Protein AF-A0A8C5KI67-F1 (afdb_monomer)

Mean predicted aligned error: 4.67 Å

Foldseek 3Di:
DVVVVVVDDPQKDWPDWDWDDDPDPQKIKIKTWIWGQDPPRDIDIDIDIDIDGPPD

Organism: Jaculus jaculus (NCBI:txid51337)

InterPro domains:
  IPR043587 Protein phosphatase Slingshot-like [PTHR45864] (1-55)
  IPR043588 Slingshot, N-terminal [PF23040] (1-55)

Nearest PDB structures (foldseek):
  3d2l-assembly1_A  TM=6.025E-01  e=2.323E-01  Exiguobacterium sibiricum 255-15
  3er7-assembly1_A  TM=5.300E-01  e=1.312E+00  Exiguobacterium sibiricum 255-15
  3l1e-assembly1_A-2  TM=5.429E-01  e=1.485E+00  Bos taurus
  3l1f-assembly1_A-2  TM=5.469E-01  e=1.681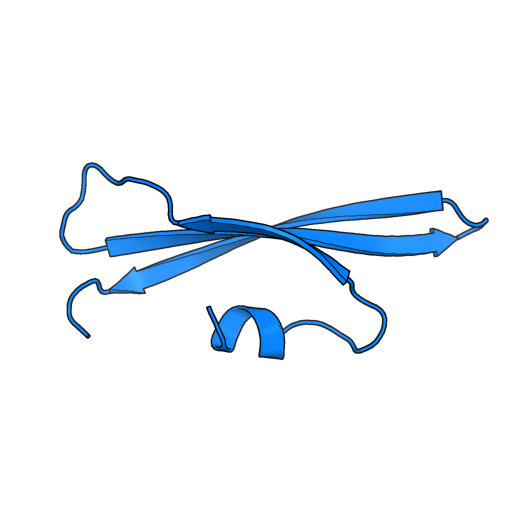E+00  Bos taurus
  7m30-assembly1_D  TM=3.351E-01  e=1.930E-01  Human betaherpesvirus 5

Solvent-accessible surface area (backbone atoms only — not comparable to full-atom values): 3504 Å² total; per-residue (Å²): 111,70,72,65,60,74,72,52,56,94,76,50,42,79,80,45,77,44,76,53,89,58,95,52,80,61,43,40,40,38,41,33,38,35,35,35,78,44,76,92,80,36,80,44,76,48,79,50,76,49,78,39,65,52,84,116

Structure (mmCIF, N/CA/C/O backbone):
data_AF-A0A8C5KI67-F1
#
_entry.id   AF-A0A8C5KI67-F1
#
loop_
_atom_site.group_PDB
_atom_site.id
_atom_site.type_symbol
_atom_site.label_atom_id
_atom_site.label_alt_id
_atom_site.label_comp_id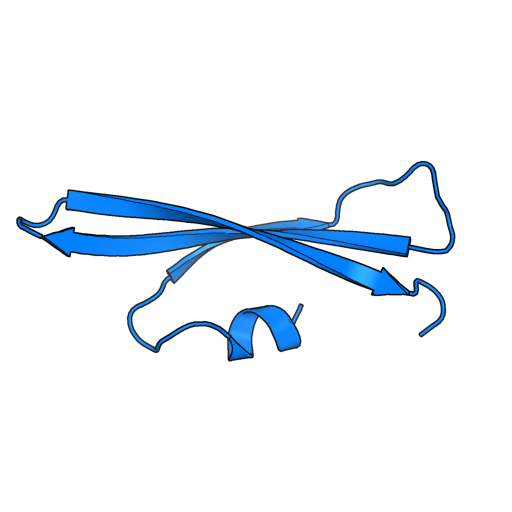
_atom_site.label_asym_id
_atom_site.label_entity_id
_atom_site.label_seq_id
_atom_site.pdbx_PDB_ins_code
_atom_site.Cartn_x
_atom_site.Cartn_y
_atom_site.Cartn_z
_atom_site.occupancy
_atom_site.B_iso_or_equiv
_atom_site.auth_seq_id
_atom_site.auth_comp_id
_atom_site.auth_asym_id
_atom_site.auth_atom_id
_atom_site.pdbx_PDB_model_num
ATOM 1 N N . LEU A 1 1 ? -3.214 -3.793 -9.102 1.00 72.56 1 LEU A N 1
ATOM 2 C CA . LEU A 1 1 ? -4.004 -3.198 -7.991 1.00 72.56 1 LEU A CA 1
ATOM 3 C C . LEU A 1 1 ? -4.874 -4.224 -7.257 1.00 72.56 1 LEU A C 1
ATOM 5 O O . LEU A 1 1 ? -4.760 -4.290 -6.044 1.00 72.56 1 LEU A O 1
ATOM 9 N N . GLN A 1 2 ? -5.681 -5.044 -7.948 1.00 80.94 2 GLN A N 1
ATOM 10 C CA . GLN A 1 2 ? -6.581 -6.032 -7.315 1.00 80.94 2 GLN A CA 1
ATOM 11 C C . GLN A 1 2 ? -5.899 -6.923 -6.262 1.00 80.94 2 GLN A C 1
ATOM 13 O O . GLN A 1 2 ? -6.445 -7.128 -5.185 1.00 80.94 2 GLN A O 1
ATOM 18 N N . VAL A 1 3 ? -4.679 -7.396 -6.538 1.00 84.88 3 VAL A N 1
ATOM 19 C CA . VAL A 1 3 ? -3.892 -8.205 -5.590 1.00 84.88 3 VAL A CA 1
ATOM 20 C C . VAL A 1 3 ? -3.693 -7.487 -4.253 1.00 84.88 3 VAL A C 1
ATOM 22 O O . VAL A 1 3 ? -3.837 -8.110 -3.212 1.00 84.88 3 VAL A O 1
ATOM 25 N N . MET A 1 4 ? -3.425 -6.177 -4.266 1.00 85.62 4 MET A N 1
ATOM 26 C CA . MET A 1 4 ? -3.227 -5.391 -3.042 1.00 85.62 4 MET A CA 1
ATOM 27 C C . MET A 1 4 ? -4.516 -5.276 -2.227 1.00 85.62 4 MET A C 1
ATOM 29 O O . MET A 1 4 ? -4.455 -5.318 -1.008 1.00 85.62 4 MET A O 1
ATOM 33 N N . ILE A 1 5 ? -5.670 -5.168 -2.895 1.00 85.81 5 ILE A N 1
ATOM 34 C CA . ILE A 1 5 ? -6.986 -5.110 -2.241 1.00 85.81 5 ILE A CA 1
ATOM 35 C C . ILE A 1 5 ? -7.286 -6.439 -1.540 1.00 85.81 5 ILE A C 1
ATOM 37 O O . ILE A 1 5 ? -7.759 -6.442 -0.411 1.00 85.81 5 ILE A O 1
ATOM 41 N N . ASN A 1 6 ? -6.943 -7.563 -2.173 1.00 89.62 6 ASN A N 1
ATOM 42 C CA . ASN A 1 6 ? -7.168 -8.896 -1.611 1.00 89.62 6 ASN A CA 1
ATOM 43 C C . ASN A 1 6 ? -6.301 -9.205 -0.372 1.00 89.62 6 ASN A C 1
ATOM 45 O O . ASN A 1 6 ? -6.550 -10.205 0.294 1.00 89.62 6 ASN A O 1
ATOM 49 N N . LEU A 1 7 ? -5.280 -8.391 -0.074 1.00 88.25 7 LEU A N 1
ATOM 50 C CA . LEU A 1 7 ? -4.461 -8.522 1.138 1.00 88.25 7 LEU A CA 1
ATOM 51 C C . LEU A 1 7 ? -5.072 -7.806 2.350 1.00 88.25 7 LEU A C 1
ATOM 53 O O . LEU A 1 7 ? -4.599 -8.004 3.468 1.00 88.25 7 LEU A O 1
ATOM 57 N N . LEU A 1 8 ? -6.069 -6.945 2.134 1.00 92.44 8 LEU A N 1
ATOM 58 C CA . LEU A 1 8 ? -6.657 -6.119 3.182 1.00 92.44 8 LEU A CA 1
ATOM 59 C C . LEU A 1 8 ? -7.763 -6.876 3.913 1.00 92.44 8 LEU A C 1
ATOM 61 O O . LEU A 1 8 ? -8.496 -7.670 3.320 1.00 92.44 8 LEU A O 1
ATOM 65 N N . ARG A 1 9 ? -7.901 -6.608 5.210 1.00 93.12 9 ARG A N 1
ATOM 66 C CA . ARG A 1 9 ? -9.025 -7.115 6.001 1.00 93.12 9 ARG A CA 1
ATOM 67 C C . ARG A 1 9 ? -10.284 -6.314 5.668 1.00 93.12 9 ARG A C 1
ATOM 69 O O . ARG A 1 9 ? -10.206 -5.220 5.114 1.00 93.12 9 ARG A O 1
ATOM 76 N N . CYS A 1 10 ? -11.454 -6.830 6.031 1.00 92.12 10 CYS A N 1
ATOM 77 C CA . CYS A 1 10 ? -12.731 -6.169 5.739 1.00 92.12 10 CYS A CA 1
ATOM 78 C C . CYS A 1 10 ? -12.858 -4.780 6.393 1.00 92.12 10 CYS A C 1
ATOM 80 O O . CYS A 1 10 ? -13.561 -3.916 5.872 1.00 92.12 10 CYS A O 1
ATOM 82 N N . GLU A 1 11 ? -12.205 -4.577 7.537 1.00 93.12 11 GLU A N 1
ATOM 83 C CA . GLU A 1 11 ? -12.179 -3.317 8.283 1.00 93.12 1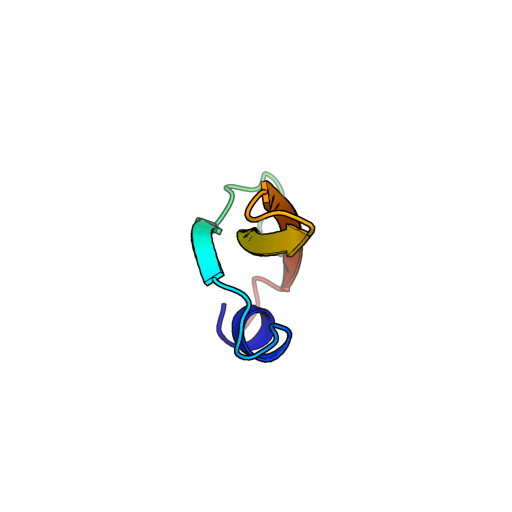1 GLU A CA 1
ATOM 84 C C . GLU A 1 11 ? -11.157 -2.296 7.759 1.00 93.12 11 GLU A C 1
ATOM 86 O O . GLU A 1 11 ? -11.239 -1.115 8.101 1.00 93.12 11 GLU A O 1
ATOM 91 N N . ASP A 1 12 ? -10.197 -2.732 6.943 1.00 94.50 12 ASP A N 1
ATOM 92 C CA . ASP A 1 12 ? -9.163 -1.865 6.391 1.00 94.50 12 ASP A CA 1
ATOM 93 C C . ASP A 1 12 ? -9.735 -1.022 5.242 1.00 94.50 12 ASP A C 1
ATOM 95 O O . ASP A 1 12 ? -10.506 -1.489 4.400 1.00 94.50 12 ASP A O 1
ATOM 99 N N . ARG A 1 13 ? -9.351 0.253 5.184 1.00 93.81 13 ARG A N 1
ATOM 100 C CA . ARG A 1 13 ? -9.886 1.226 4.224 1.00 93.81 13 ARG A CA 1
ATOM 101 C C . ARG A 1 13 ? -8.758 1.869 3.436 1.00 93.81 13 ARG A C 1
ATOM 103 O O . ARG A 1 13 ? -7.704 2.194 3.974 1.00 93.81 13 ARG A O 1
ATOM 110 N N . ILE A 1 14 ? -8.983 2.087 2.144 1.00 94.31 14 ILE A N 1
ATOM 111 C CA . ILE A 1 14 ? -8.006 2.735 1.265 1.00 94.31 14 ILE A CA 1
ATOM 112 C C . ILE A 1 14 ? -8.241 4.244 1.283 1.00 94.31 14 ILE A C 1
ATOM 114 O O . ILE A 1 14 ? -9.334 4.710 0.968 1.00 94.31 14 ILE A O 1
ATOM 118 N N . LYS A 1 15 ? -7.199 5.009 1.612 1.00 94.56 15 LYS A N 1
ATOM 119 C CA . LYS A 1 15 ? -7.181 6.476 1.489 1.00 94.56 15 LYS A CA 1
ATOM 120 C C . LYS A 1 15 ? -6.729 6.935 0.119 1.00 94.56 15 LYS A C 1
ATOM 122 O O . LYS A 1 15 ? -7.269 7.885 -0.435 1.00 94.56 15 LYS A O 1
ATOM 127 N N . LEU A 1 16 ? -5.692 6.282 -0.390 1.00 94.62 16 LEU A N 1
ATOM 128 C CA . LEU A 1 16 ? -5.022 6.675 -1.615 1.00 94.62 16 LEU A CA 1
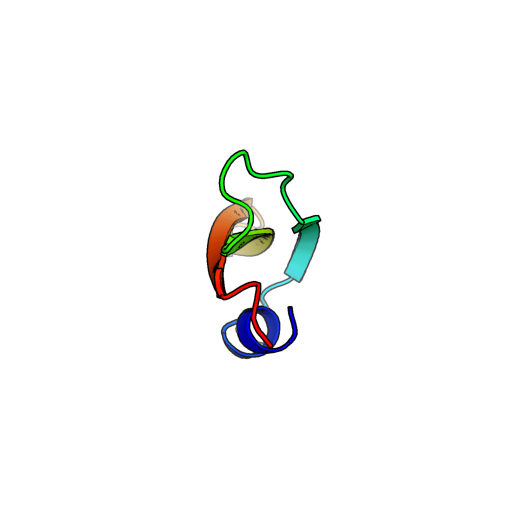ATOM 129 C C . LEU A 1 16 ? -4.397 5.445 -2.260 1.00 94.62 16 LEU A C 1
ATOM 131 O O . LEU A 1 16 ? -3.771 4.644 -1.574 1.00 94.62 16 LEU A O 1
ATOM 135 N N . ALA A 1 17 ? -4.526 5.329 -3.576 1.00 93.81 17 ALA A N 1
ATOM 136 C CA . ALA A 1 17 ? -3.812 4.353 -4.381 1.00 93.81 17 ALA A CA 1
ATOM 137 C C . ALA A 1 17 ? -3.150 5.086 -5.546 1.00 93.81 17 ALA A C 1
ATOM 139 O O . ALA A 1 17 ? -3.830 5.756 -6.322 1.00 93.81 17 ALA A O 1
ATOM 140 N N . VAL A 1 18 ? -1.830 4.972 -5.663 1.00 93.38 18 VAL A N 1
ATOM 141 C CA . VAL A 1 18 ? -1.049 5.625 -6.716 1.00 93.38 18 VAL A CA 1
ATOM 142 C C . VAL A 1 18 ? -0.180 4.614 -7.445 1.00 93.38 18 VAL A C 1
ATOM 144 O O . VAL A 1 18 ? 0.374 3.689 -6.851 1.00 93.38 18 VAL A O 1
ATOM 147 N N . ARG A 1 19 ? -0.048 4.813 -8.755 1.00 92.69 19 ARG A N 1
ATOM 148 C CA . ARG A 1 19 ? 0.983 4.184 -9.575 1.00 92.69 19 ARG A CA 1
ATOM 149 C C . ARG A 1 19 ? 2.157 5.148 -9.634 1.00 92.69 19 ARG A C 1
ATOM 151 O O . ARG A 1 19 ? 1.979 6.275 -10.086 1.00 92.69 19 ARG A O 1
ATOM 158 N N . LEU A 1 20 ? 3.328 4.721 -9.183 1.00 91.81 20 LEU A N 1
ATOM 159 C CA . LEU A 1 20 ? 4.523 5.544 -9.291 1.00 91.81 20 LEU A CA 1
ATOM 160 C C . LEU A 1 20 ? 5.093 5.499 -10.704 1.00 91.81 20 LEU A C 1
ATOM 162 O O . LEU A 1 20 ? 5.091 4.457 -11.365 1.00 91.81 20 LEU A O 1
ATOM 166 N N . GLU A 1 21 ? 5.640 6.631 -11.122 1.00 88.19 21 GLU A N 1
ATOM 167 C CA . GLU A 1 21 ? 6.574 6.677 -12.236 1.00 88.19 21 GLU A CA 1
ATOM 168 C C . GLU A 1 21 ? 7.917 6.093 -11.788 1.00 88.19 21 GLU A C 1
ATOM 170 O O . GLU A 1 21 ? 8.366 6.299 -10.659 1.00 88.19 21 GLU A O 1
ATOM 175 N N . SER A 1 22 ? 8.539 5.315 -12.666 1.00 82.69 22 SER A N 1
ATOM 176 C CA . SER A 1 22 ? 9.771 4.586 -12.383 1.00 82.69 22 SER A CA 1
ATOM 177 C C . SER A 1 22 ? 10.781 4.859 -13.486 1.00 82.69 22 SER A C 1
ATOM 179 O O . SER A 1 22 ? 10.427 4.880 -14.664 1.00 82.69 22 SER A O 1
ATOM 181 N N . ALA A 1 23 ? 12.050 5.021 -13.103 1.00 85.00 23 ALA A N 1
ATOM 182 C CA . ALA A 1 23 ? 13.160 5.064 -14.054 1.00 85.00 23 ALA A CA 1
ATOM 183 C C . ALA A 1 23 ? 13.395 3.695 -14.723 1.00 85.00 23 ALA A C 1
ATOM 185 O O . ALA A 1 23 ? 13.943 3.622 -15.821 1.00 85.00 23 ALA A O 1
ATOM 186 N N . TRP A 1 24 ? 12.973 2.607 -14.070 1.00 84.12 24 TRP A N 1
ATOM 187 C CA . TRP A 1 24 ? 13.008 1.256 -14.620 1.00 84.12 24 TRP A CA 1
ATOM 188 C C . TRP A 1 24 ? 11.714 0.958 -15.368 1.00 84.12 24 TRP A C 1
ATOM 190 O O . TRP A 1 24 ? 10.631 0.983 -14.781 1.00 84.12 24 TRP A O 1
ATOM 200 N N . THR A 1 25 ? 11.837 0.678 -16.664 1.00 81.00 25 THR A N 1
ATOM 201 C CA . THR A 1 25 ? 10.706 0.467 -17.579 1.00 81.00 25 THR A CA 1
ATOM 202 C C . THR A 1 25 ? 10.070 -0.912 -17.444 1.00 81.00 25 THR A C 1
ATOM 204 O O . THR A 1 25 ? 8.936 -1.104 -17.876 1.00 81.00 25 THR A O 1
ATOM 207 N N . ASP A 1 26 ? 10.774 -1.872 -16.845 1.00 88.62 26 ASP A N 1
ATOM 208 C CA . ASP A 1 26 ? 10.347 -3.259 -16.654 1.00 88.62 26 ASP A CA 1
ATOM 209 C C . ASP A 1 26 ? 9.536 -3.468 -15.367 1.00 88.62 26 ASP A C 1
ATOM 211 O O . ASP A 1 26 ? 9.074 -4.579 -15.106 1.00 88.62 26 ASP A O 1
ATOM 215 N N . ARG A 1 27 ? 9.362 -2.420 -14.552 1.00 87.12 27 ARG A N 1
ATOM 216 C CA . ARG A 1 27 ? 8.683 -2.504 -13.258 1.00 87.12 27 ARG A CA 1
ATOM 217 C C . ARG A 1 27 ? 7.729 -1.347 -13.042 1.00 87.12 27 ARG A C 1
ATOM 219 O O . ARG A 1 27 ? 8.042 -0.191 -13.312 1.00 87.12 27 ARG A O 1
ATOM 226 N N . VAL A 1 28 ? 6.572 -1.663 -12.481 1.00 90.50 28 VAL A N 1
ATOM 227 C CA . VAL A 1 28 ? 5.596 -0.682 -12.015 1.00 90.50 28 VAL A CA 1
ATOM 228 C C . VAL A 1 28 ? 5.402 -0.875 -10.519 1.00 90.50 28 VAL A C 1
ATOM 230 O O . VAL A 1 28 ? 5.022 -1.959 -10.080 1.00 90.50 28 VAL A O 1
ATOM 233 N N . ARG A 1 29 ? 5.623 0.188 -9.739 1.00 91.75 29 ARG A N 1
ATOM 234 C CA . ARG A 1 29 ? 5.350 0.202 -8.298 1.00 91.75 29 ARG A CA 1
ATOM 235 C C . ARG A 1 29 ? 4.004 0.854 -8.028 1.00 91.75 29 ARG A C 1
ATOM 237 O O . ARG A 1 29 ? 3.790 2.010 -8.390 1.00 91.75 29 ARG A O 1
ATOM 244 N N . TYR A 1 30 ? 3.119 0.137 -7.350 1.00 92.56 30 TYR A N 1
ATOM 245 C CA . TYR A 1 30 ? 1.908 0.717 -6.777 1.00 92.56 30 TYR A CA 1
ATOM 246 C C . TYR 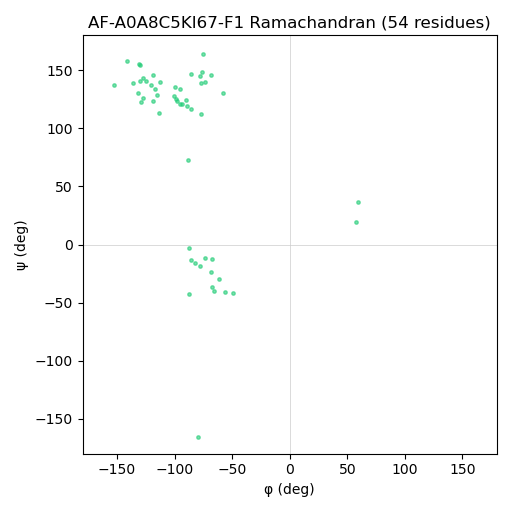A 1 30 ? 2.120 0.965 -5.287 1.00 92.56 30 TYR A C 1
ATOM 248 O O . TYR A 1 30 ? 2.642 0.102 -4.580 1.00 92.56 30 TYR A O 1
ATOM 256 N N . MET A 1 31 ? 1.703 2.137 -4.815 1.00 93.69 31 MET A N 1
ATOM 257 C CA . MET A 1 31 ? 1.659 2.470 -3.395 1.00 93.69 31 MET A CA 1
ATOM 258 C C . MET A 1 31 ? 0.221 2.727 -2.972 1.00 93.69 31 MET A C 1
ATOM 260 O O . MET A 1 31 ? -0.511 3.446 -3.651 1.00 93.69 31 MET A O 1
ATOM 264 N N . VAL A 1 32 ? -0.182 2.145 -1.848 1.00 94.62 32 VAL A N 1
ATOM 265 C CA . VAL A 1 32 ? -1.521 2.311 -1.286 1.00 94.62 32 VAL A CA 1
ATOM 266 C C . VAL A 1 32 ? -1.398 2.736 0.172 1.00 94.62 32 VAL A C 1
ATOM 268 O O . VAL A 1 32 ? -0.725 2.076 0.962 1.00 94.62 32 VAL A O 1
ATOM 271 N N . VAL A 1 33 ? -2.048 3.845 0.521 1.00 95.50 33 VAL A N 1
ATOM 272 C CA . VAL A 1 33 ? -2.246 4.267 1.909 1.00 95.50 33 VAL A CA 1
ATOM 273 C C . VAL A 1 33 ? -3.499 3.572 2.416 1.00 95.50 33 VAL A C 1
ATOM 275 O O . VAL A 1 33 ? -4.599 3.811 1.904 1.00 95.50 33 VAL A O 1
ATOM 278 N N . VAL A 1 34 ? -3.319 2.720 3.415 1.00 95.62 34 VAL A N 1
ATOM 279 C CA . VAL A 1 34 ? -4.394 1.983 4.074 1.00 95.62 34 VAL A CA 1
ATOM 280 C C . VAL A 1 34 ? -4.513 2.500 5.494 1.00 95.62 34 VAL A C 1
ATOM 282 O O . VAL A 1 34 ? -3.504 2.764 6.146 1.00 95.62 34 VAL A O 1
ATOM 285 N N . TYR A 1 35 ? -5.738 2.651 5.969 1.00 95.56 35 TYR A N 1
ATOM 286 C CA . TYR A 1 35 ? -6.007 3.014 7.345 1.00 95.56 35 TYR A CA 1
ATOM 287 C C . TYR A 1 35 ? -7.041 2.085 7.961 1.00 95.56 35 TYR A C 1
ATOM 289 O O . TYR A 1 35 ? -7.872 1.498 7.265 1.00 95.56 35 TYR A O 1
ATOM 297 N N . THR A 1 36 ? -6.987 1.976 9.278 1.00 95.25 36 THR A N 1
ATOM 298 C CA . THR A 1 36 ? -7.946 1.228 10.084 1.00 95.25 36 THR A CA 1
ATOM 299 C C . THR A 1 36 ? -8.219 1.990 11.376 1.00 95.25 36 THR A C 1
ATOM 301 O O . THR A 1 36 ? -7.424 2.839 11.794 1.00 95.25 36 THR A O 1
ATOM 304 N N . SER A 1 37 ? -9.361 1.721 11.999 1.00 92.75 37 SER A N 1
ATOM 305 C CA . SER A 1 37 ? -9.662 2.257 13.325 1.00 92.75 37 SER A CA 1
ATOM 306 C C . SER A 1 37 ? -8.888 1.450 14.367 1.00 92.75 37 SER A C 1
ATOM 308 O O . SER A 1 37 ? -9.147 0.264 14.566 1.00 92.75 37 SER A O 1
ATOM 310 N N . GLY A 1 38 ? -7.920 2.099 15.005 1.00 84.38 38 GLY A N 1
ATOM 311 C CA . GLY A 1 38 ? -7.129 1.563 16.101 1.00 84.38 38 GLY A CA 1
ATOM 312 C C . GLY A 1 38 ? -7.870 1.611 17.437 1.00 84.38 38 GLY A C 1
ATOM 313 O O . GLY A 1 38 ? -9.084 1.811 17.526 1.00 84.38 38 GLY A O 1
ATOM 314 N N . ARG A 1 39 ? -7.125 1.426 18.529 1.00 83.44 39 ARG A N 1
ATOM 315 C CA . ARG A 1 39 ? -7.694 1.517 19.882 1.00 83.44 39 ARG A CA 1
ATOM 316 C C . ARG A 1 39 ? -8.093 2.967 20.187 1.00 83.44 39 ARG A C 1
ATOM 318 O O . ARG A 1 39 ? -7.406 3.896 19.775 1.00 83.44 39 ARG A O 1
ATOM 325 N N . GLN A 1 40 ? -9.171 3.151 20.953 1.00 89.38 40 GLN A N 1
ATOM 326 C CA . GLN A 1 40 ? -9.660 4.475 21.382 1.00 89.38 40 GLN A CA 1
ATOM 327 C C . GLN A 1 40 ? -10.025 5.418 20.219 1.00 89.38 40 GLN A C 1
ATOM 329 O O . GLN A 1 40 ? -9.757 6.613 20.293 1.00 89.38 40 GLN A O 1
ATOM 334 N N . ASP A 1 41 ? -10.594 4.875 19.138 1.00 84.31 41 ASP A N 1
ATOM 335 C CA . ASP A 1 41 ? -11.004 5.627 17.939 1.00 84.31 41 ASP A CA 1
ATOM 336 C C . ASP A 1 41 ? -9.865 6.409 17.263 1.00 84.31 41 ASP A C 1
ATOM 338 O O . ASP A 1 41 ? -10.094 7.331 16.477 1.00 84.31 41 ASP A O 1
ATOM 342 N N . THR A 1 42 ? -8.618 6.030 17.546 1.00 91.69 42 THR A N 1
ATOM 343 C CA . TH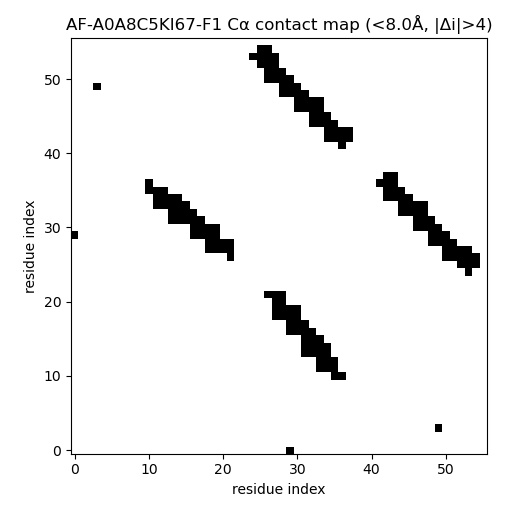R A 1 42 ? -7.456 6.578 16.852 1.00 91.69 42 THR A CA 1
ATOM 344 C C . THR A 1 42 ? -7.334 5.959 15.470 1.00 91.69 42 THR A C 1
ATOM 346 O O . THR A 1 42 ? -7.719 4.815 15.240 1.00 91.69 42 THR A O 1
ATOM 349 N N . GLU A 1 43 ? -6.812 6.722 14.520 1.00 92.50 43 GLU A N 1
ATOM 350 C CA . GLU A 1 43 ? -6.606 6.230 13.168 1.00 92.50 43 GLU A CA 1
ATOM 351 C C . GLU A 1 43 ? -5.177 5.715 13.004 1.00 92.50 43 GLU A C 1
ATOM 353 O O . GLU A 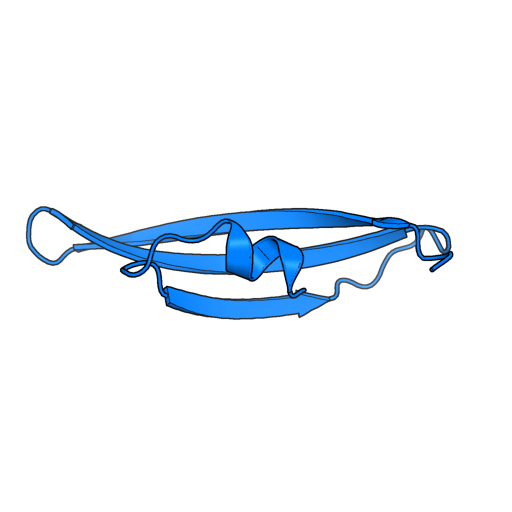1 43 ? -4.205 6.459 13.153 1.00 92.50 43 GLU A O 1
ATOM 358 N N . GLU A 1 44 ? -5.050 4.441 12.652 1.00 93.50 44 GLU A N 1
ATOM 359 C CA . GLU A 1 44 ? -3.767 3.818 12.357 1.00 93.50 44 GLU A CA 1
ATOM 360 C C . GLU A 1 44 ? -3.595 3.741 10.841 1.00 93.50 44 GLU A C 1
ATOM 362 O O . GLU A 1 44 ? -4.478 3.270 10.126 1.00 93.50 44 GLU A O 1
ATOM 367 N N . ASN A 1 45 ? -2.460 4.232 10.340 1.00 93.38 45 ASN A N 1
ATOM 368 C CA . ASN A 1 45 ? -2.181 4.332 8.911 1.00 93.38 45 ASN A CA 1
ATOM 369 C C . ASN A 1 45 ? -0.936 3.517 8.559 1.00 93.38 45 ASN A C 1
ATOM 371 O O . ASN A 1 45 ? 0.081 3.602 9.248 1.00 93.38 45 ASN A O 1
ATOM 375 N N . ILE A 1 46 ? -0.991 2.791 7.445 1.00 93.56 46 ILE A N 1
ATOM 376 C CA . ILE A 1 46 ? 0.144 2.066 6.873 1.00 93.56 46 ILE A CA 1
ATOM 377 C C . ILE A 1 46 ? 0.301 2.390 5.387 1.00 93.56 46 ILE A C 1
ATOM 379 O O . ILE A 1 46 ? -0.656 2.737 4.689 1.00 93.56 46 ILE A O 1
ATOM 383 N N . LEU A 1 47 ? 1.528 2.243 4.893 1.00 94.75 47 LEU A N 1
ATOM 384 C CA . LEU A 1 47 ? 1.869 2.417 3.487 1.00 94.75 47 LEU A CA 1
ATOM 385 C C . LEU A 1 47 ? 2.293 1.071 2.897 1.00 94.75 47 LEU A C 1
ATOM 387 O O . LEU A 1 47 ? 3.333 0.530 3.268 1.00 94.75 47 LEU A O 1
ATOM 391 N N . LEU A 1 48 ? 1.494 0.537 1.975 1.00 93.88 48 LEU A N 1
ATOM 392 C CA . LEU A 1 48 ? 1.774 -0.717 1.279 1.00 93.88 48 LEU A CA 1
ATOM 393 C C . LEU A 1 48 ? 2.379 -0.425 -0.098 1.00 93.88 48 LEU A C 1
ATOM 395 O O . LEU A 1 48 ? 1.767 0.278 -0.900 1.00 93.88 48 LEU A O 1
ATOM 399 N N . GLY A 1 49 ? 3.553 -0.986 -0.390 1.00 92.75 49 GLY A N 1
ATOM 400 C CA . GLY A 1 49 ? 4.201 -0.901 -1.702 1.00 92.75 49 GLY A CA 1
ATOM 401 C C . GLY A 1 49 ? 4.312 -2.274 -2.356 1.00 92.75 49 GLY A C 1
ATOM 402 O O . GLY A 1 49 ? 4.815 -3.202 -1.728 1.00 92.75 49 GLY A O 1
ATOM 403 N N . VAL A 1 50 ? 3.865 -2.405 -3.608 1.00 90.75 50 VAL A N 1
ATOM 404 C CA . VAL A 1 50 ? 3.991 -3.651 -4.382 1.00 90.75 50 VAL A CA 1
ATOM 405 C C . VAL A 1 50 ? 4.545 -3.359 -5.771 1.00 90.75 50 VAL A C 1
ATOM 407 O O . VAL A 1 50 ? 4.046 -2.479 -6.478 1.00 90.75 50 VAL A O 1
ATOM 410 N N . ASP A 1 51 ? 5.569 -4.123 -6.148 1.00 90.44 51 ASP A N 1
ATOM 411 C CA . ASP A 1 51 ? 6.190 -4.087 -7.468 1.00 90.44 51 ASP A CA 1
ATOM 412 C C . ASP A 1 51 ? 5.602 -5.163 -8.372 1.00 90.44 51 ASP A C 1
ATOM 414 O O . ASP A 1 51 ? 5.504 -6.328 -7.987 1.00 90.44 51 ASP A O 1
ATOM 418 N N . PHE A 1 52 ? 5.269 -4.771 -9.596 1.00 87.50 52 PHE A N 1
ATOM 419 C CA . PHE A 1 52 ? 4.841 -5.665 -10.663 1.00 87.50 52 PHE A CA 1
ATOM 420 C C . PHE A 1 52 ? 5.820 -5.569 -11.825 1.00 87.50 52 PHE A C 1
ATOM 422 O O . PHE A 1 52 ? 6.343 -4.492 -12.120 1.00 87.50 52 PHE A O 1
ATOM 429 N N . SER A 1 53 ? 6.033 -6.691 -12.505 1.00 87.19 53 SER A N 1
ATOM 430 C CA . SER A 1 53 ? 6.618 -6.701 -13.844 1.00 87.19 53 SER A CA 1
ATOM 431 C C . SER A 1 53 ? 5.736 -5.856 -14.768 1.00 87.19 53 SER A C 1
ATOM 433 O O . SER A 1 53 ? 4.525 -6.039 -14.788 1.00 87.19 53 SER A O 1
ATOM 435 N N . SER A 1 54 ? 6.317 -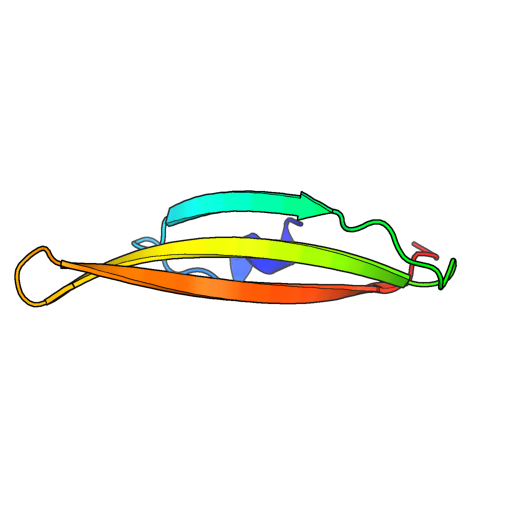4.924 -15.527 1.00 72.81 54 SER A N 1
ATOM 436 C CA . SER A 1 54 ? 5.575 -4.169 -16.550 1.00 72.81 54 SER A CA 1
ATOM 437 C C . SER A 1 54 ? 5.260 -5.010 -17.788 1.00 72.81 54 SER A C 1
ATOM 439 O O . SER A 1 54 ? 4.474 -4.588 -18.631 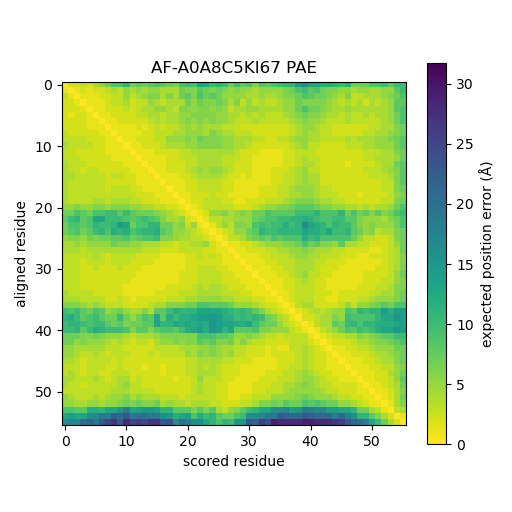1.00 72.81 54 SER A O 1
ATOM 441 N N . LYS A 1 55 ? 5.884 -6.190 -17.898 1.00 64.88 55 LYS A N 1
ATOM 442 C CA . LYS A 1 55 ? 5.576 -7.209 -18.897 1.00 64.88 55 LYS A CA 1
ATOM 443 C C . LYS A 1 55 ? 4.478 -8.118 -18.343 1.00 64.88 55 LYS A C 1
ATOM 445 O O . LYS A 1 55 ? 4.763 -9.243 -17.936 1.00 64.88 55 LYS A O 1
ATOM 450 N N . GLU A 1 56 ? 3.266 -7.588 -18.279 1.00 53.94 56 GLU A N 1
ATOM 451 C CA . GLU A 1 56 ? 1.999 -8.331 -18.256 1.00 53.94 56 GLU A CA 1
ATOM 452 C C . GLU A 1 56 ? 1.082 -7.740 -19.328 1.00 53.94 56 GLU A C 1
ATOM 454 O O . GLU A 1 56 ? 1.037 -6.491 -19.433 1.00 53.94 56 GLU A O 1
#

Secondary structure (DSSP, 8-state):
-HHHHTTS-TT-EEEEEEEPP-S-TTEEEEEEEEEEE-GGGPEEEEEEEEEEES--

Radius of gyration: 13.39 Å; Cα contacts (8 Å, |Δi|>4): 88; chains: 1; bounding box: 26×16×40 Å

Sequence (56 aa):
LQVMINLLRCEDRIKLAVRLESAWTDRVRYMVVVYTSGRQDTEENILLGVDFSSKE

pLDDT: mean 88.78, std 7.73, range [53.94, 95.62]